Protein AF-A0A954QEA7-F1 (afdb_monomer_lite)

Sequence (139 aa):
MTQIEFDRCFRHHDDDIVVERDGPLYIVSQRDGNACPNWQDGGCKVYDQRPRECALFPHTLYVRLHHNVVSVRVHSDTKCPLKAQLISSQSEAAALANEFAREAFGDQARIRVGSETKWQRLGRVSRTLVSRVLGTLLR

Foldseek 3Di:
DAPVLCVVQPPVPPVQWDWDDDQRDIDIDGPPNDPDPCCPPNDRVCVVVHQLQVVQPLWHWDWDDDPQEIEIEIERPDPDPCRVVSHDDPVVSQVSSVVVCCRRPHPPGHYDYDYDDPVNVVVVVVVVVVVVVVVVVVD

pLDDT: mean 79.56, std 16.88, range [34.88, 95.31]

Radius of gyration: 16.51 Å; chains: 1; bounding box: 37×44×41 Å

Secondary structure (DSSP, 8-state):
--HHHHHHHTTT-TTTEEEEEETTEEEEEESSS---TTEETTEETTGGG--HHHHTTT-EEEEEEETTEEEEEEE-----TTHHHH---HHHHHHHHHHHHHHHH-TTSEEEEEEPPHHHHHHHHHHHHHHHHHHHHT-

Structure (mmCIF, N/CA/C/O backbone):
data_AF-A0A954QEA7-F1
#
_entry.id   AF-A0A954QEA7-F1
#
loop_
_atom_site.group_PDB
_atom_site.id
_atom_site.type_symbol
_atom_site.label_atom_id
_atom_site.label_alt_id
_atom_site.label_comp_id
_atom_site.label_asym_id
_atom_site.label_entity_id
_atom_site.label_seq_id
_atom_site.pdbx_PDB_ins_code
_atom_site.Cartn_x
_atom_site.Cartn_y
_atom_site.Cartn_z
_atom_site.occupancy
_atom_site.B_iso_or_equiv
_atom_site.auth_seq_id
_atom_site.auth_comp_id
_atom_site.auth_asym_id
_atom_site.auth_atom_id
_atom_site.pdbx_PDB_model_num
ATOM 1 N N . MET A 1 1 ? -1.098 -4.620 0.517 1.00 90.06 1 MET A N 1
ATOM 2 C CA . MET A 1 1 ? -2.069 -3.808 -0.262 1.00 90.06 1 MET A CA 1
ATOM 3 C C . MET A 1 1 ? -3.479 -4.401 -0.199 1.00 90.06 1 MET A C 1
ATOM 5 O O . MET A 1 1 ? -3.621 -5.548 0.218 1.00 90.06 1 MET A O 1
ATOM 9 N N . THR A 1 2 ? -4.513 -3.632 -0.548 1.00 93.31 2 THR A N 1
ATOM 10 C CA . THR A 1 2 ? -5.911 -4.114 -0.642 1.00 93.31 2 THR A CA 1
ATOM 11 C C . THR A 1 2 ? -6.163 -4.849 -1.965 1.00 93.31 2 THR A C 1
ATOM 13 O O . THR A 1 2 ? -5.338 -4.784 -2.877 1.00 93.31 2 THR A O 1
ATOM 16 N N . GLN A 1 3 ? -7.310 -5.526 -2.103 1.00 93.81 3 GLN A N 1
ATOM 17 C CA . GLN A 1 3 ? -7.696 -6.140 -3.381 1.00 93.81 3 GLN A CA 1
ATOM 18 C C . GLN A 1 3 ? -7.842 -5.101 -4.501 1.00 93.81 3 GLN A C 1
ATOM 20 O O . GLN A 1 3 ? -7.375 -5.331 -5.608 1.00 93.81 3 GLN A O 1
ATOM 25 N N . ILE A 1 4 ? -8.443 -3.943 -4.211 1.00 94.12 4 ILE A N 1
ATOM 26 C CA . ILE A 1 4 ? -8.642 -2.872 -5.199 1.00 94.12 4 ILE A CA 1
ATOM 27 C C . ILE A 1 4 ? -7.291 -2.348 -5.703 1.00 94.12 4 ILE A C 1
ATOM 29 O O . ILE A 1 4 ? -7.109 -2.130 -6.900 1.00 94.12 4 ILE A O 1
ATOM 33 N N . GLU A 1 5 ? -6.328 -2.160 -4.798 1.00 94.38 5 GLU A N 1
ATOM 34 C CA . GLU A 1 5 ? -4.965 -1.762 -5.161 1.00 94.38 5 GLU A CA 1
ATOM 35 C C . GLU A 1 5 ? -4.256 -2.838 -5.988 1.00 94.38 5 GLU A C 1
ATOM 37 O O . GLU A 1 5 ? -3.594 -2.510 -6.972 1.00 94.38 5 GLU A O 1
ATOM 42 N N . PHE A 1 6 ? -4.412 -4.110 -5.615 1.00 94.69 6 PHE A N 1
ATOM 43 C CA . PHE A 1 6 ? -3.851 -5.231 -6.364 1.00 94.69 6 PHE A CA 1
ATOM 44 C C . PHE A 1 6 ? -4.420 -5.299 -7.786 1.00 94.69 6 PHE A C 1
ATOM 46 O O . PHE A 1 6 ? -3.661 -5.323 -8.755 1.00 94.69 6 PHE A O 1
ATOM 53 N N . ASP A 1 7 ? -5.745 -5.256 -7.916 1.00 95.31 7 ASP A N 1
ATOM 54 C CA . ASP A 1 7 ? -6.432 -5.353 -9.201 1.00 95.31 7 ASP A CA 1
ATOM 55 C C . ASP A 1 7 ? -6.040 -4.209 -10.139 1.00 95.31 7 ASP A C 1
ATOM 57 O O . ASP A 1 7 ? -5.837 -4.426 -11.334 1.00 95.31 7 ASP A O 1
ATOM 61 N N . ARG A 1 8 ? -5.877 -3.000 -9.591 1.00 94.94 8 ARG A N 1
ATOM 62 C CA . ARG A 1 8 ? -5.470 -1.817 -10.353 1.00 94.94 8 ARG A CA 1
ATOM 63 C C . ARG A 1 8 ? -4.002 -1.852 -10.774 1.00 94.94 8 ARG A C 1
ATOM 65 O O . ARG A 1 8 ? -3.691 -1.431 -11.882 1.00 94.94 8 ARG A O 1
ATOM 72 N N . CYS A 1 9 ? -3.100 -2.271 -9.887 1.00 94.56 9 CYS A N 1
ATO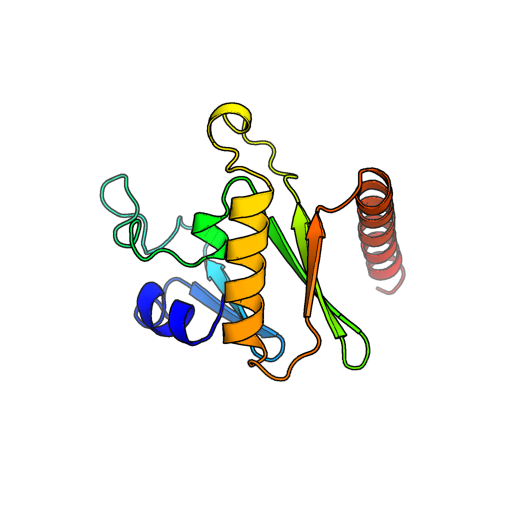M 73 C CA . CYS A 1 9 ? -1.663 -2.065 -10.084 1.00 94.56 9 CYS A CA 1
ATOM 74 C C . CYS A 1 9 ? -0.885 -3.323 -10.485 1.00 94.56 9 CYS A C 1
ATOM 76 O O . CYS A 1 9 ? 0.211 -3.183 -11.017 1.00 94.56 9 CYS A O 1
ATOM 78 N N . PHE A 1 10 ? -1.380 -4.530 -10.199 1.00 94.19 10 PHE A N 1
ATOM 79 C CA . PHE A 1 10 ? -0.569 -5.753 -10.284 1.00 94.19 10 PHE A CA 1
ATOM 80 C C . PHE A 1 10 ? -1.238 -6.955 -10.950 1.00 94.19 10 PHE A C 1
ATOM 82 O O . PHE A 1 10 ? -0.517 -7.850 -11.373 1.00 94.19 10 PHE A O 1
ATOM 89 N N . ARG A 1 11 ? -2.564 -6.975 -11.131 1.00 94.62 11 ARG A N 1
ATOM 90 C CA . ARG A 1 11 ? -3.284 -8.128 -11.717 1.00 94.62 11 ARG A CA 1
ATOM 91 C C . ARG A 1 11 ? -2.820 -8.547 -13.116 1.00 94.62 11 ARG A C 1
ATOM 93 O O . ARG A 1 11 ? -3.074 -9.662 -13.541 1.00 94.62 11 ARG A O 1
ATOM 100 N N . HIS A 1 12 ? -2.179 -7.652 -13.861 1.00 93.88 12 HIS A N 1
ATOM 101 C CA . HIS A 1 12 ? -1.667 -7.945 -15.203 1.00 93.88 12 HIS A CA 1
ATOM 102 C C . HIS A 1 12 ? -0.190 -8.372 -15.214 1.00 93.88 12 HIS A C 1
ATOM 104 O O . HIS A 1 12 ? 0.393 -8.495 -16.286 1.00 93.88 12 HIS A O 1
ATOM 110 N N . HIS A 1 13 ? 0.405 -8.593 -14.039 1.00 92.25 13 HIS A N 1
ATOM 111 C CA . HIS A 1 13 ? 1.821 -8.922 -13.858 1.00 92.25 13 HIS A CA 1
ATOM 112 C C . HIS A 1 13 ? 2.033 -10.294 -13.203 1.00 92.25 13 HIS A C 1
ATOM 114 O O . HIS A 1 13 ? 3.065 -10.508 -12.574 1.00 92.25 13 HIS A O 1
ATOM 120 N N . ASP A 1 14 ? 1.068 -11.211 -13.323 1.00 88.38 14 ASP A N 1
ATOM 121 C CA . ASP A 1 14 ? 1.068 -12.516 -12.638 1.00 88.38 14 ASP A CA 1
ATOM 122 C C . ASP A 1 14 ? 2.342 -13.350 -12.895 1.00 88.38 14 ASP A C 1
ATOM 124 O O . ASP A 1 14 ? 2.802 -14.079 -12.008 1.00 88.38 14 ASP A O 1
ATOM 128 N N . ASP A 1 15 ? 2.954 -13.198 -14.072 1.00 90.75 15 ASP A N 1
ATOM 129 C CA . ASP A 1 15 ? 4.201 -13.882 -14.430 1.00 90.75 15 ASP A CA 1
ATOM 130 C C . ASP A 1 15 ? 5.419 -13.323 -13.663 1.00 90.75 15 ASP A C 1
ATOM 132 O O . ASP A 1 15 ? 6.293 -14.082 -13.236 1.00 90.75 15 ASP A O 1
ATOM 136 N N . ASP A 1 16 ? 5.437 -12.015 -13.387 1.00 90.00 16 ASP A N 1
ATOM 137 C CA . ASP A 1 16 ? 6.568 -11.298 -12.777 1.00 90.00 16 ASP A CA 1
ATOM 138 C C . ASP A 1 16 ? 6.537 -11.297 -11.237 1.00 90.00 16 ASP A C 1
ATOM 140 O O . ASP A 1 16 ? 7.537 -10.999 -10.565 1.00 90.00 16 ASP A O 1
ATOM 144 N N . ILE A 1 17 ? 5.377 -11.603 -10.649 1.00 92.31 17 ILE A N 1
ATOM 145 C CA . ILE A 1 17 ? 5.132 -11.461 -9.212 1.00 92.31 17 ILE A CA 1
ATOM 146 C C . ILE A 1 17 ? 4.727 -12.774 -8.546 1.00 92.31 17 ILE A C 1
ATOM 148 O O . ILE A 1 17 ? 4.213 -13.707 -9.155 1.00 92.31 17 ILE A O 1
ATOM 152 N N . VAL A 1 18 ? 4.935 -12.818 -7.237 1.00 92.69 18 VAL A N 1
ATOM 153 C CA . VAL A 1 18 ? 4.370 -13.799 -6.317 1.00 92.69 18 VAL A CA 1
ATOM 154 C C . VAL A 1 18 ? 3.366 -13.070 -5.438 1.00 92.69 18 VAL A C 1
ATOM 156 O O . VAL A 1 18 ? 3.669 -12.011 -4.880 1.00 92.69 18 VAL A O 1
ATOM 159 N N . VAL A 1 19 ? 2.170 -13.640 -5.319 1.00 92.31 19 VAL A N 1
ATOM 160 C CA . VAL A 1 19 ? 1.069 -13.065 -4.548 1.00 92.31 19 VAL A CA 1
ATOM 161 C C . VAL A 1 19 ? 0.716 -14.001 -3.403 1.00 92.31 19 VAL A C 1
ATOM 163 O O . VAL A 1 19 ? 0.318 -15.143 -3.621 1.00 92.31 19 VAL A O 1
ATOM 166 N N . GLU A 1 20 ? 0.821 -13.496 -2.180 1.00 92.88 20 GLU A N 1
ATOM 167 C CA . GLU A 1 20 ? 0.350 -14.165 -0.972 1.00 92.88 20 GLU A CA 1
ATOM 168 C C . GLU A 1 20 ? -0.862 -13.419 -0.407 1.00 92.88 20 GLU A C 1
ATOM 170 O O . GLU A 1 20 ? -0.964 -12.191 -0.495 1.00 92.88 20 GLU A O 1
ATOM 175 N N . ARG A 1 21 ? -1.798 -14.163 0.189 1.00 89.56 21 ARG A N 1
ATOM 176 C CA . ARG A 1 21 ? -2.949 -13.594 0.896 1.00 89.56 21 ARG A CA 1
ATOM 177 C C . ARG A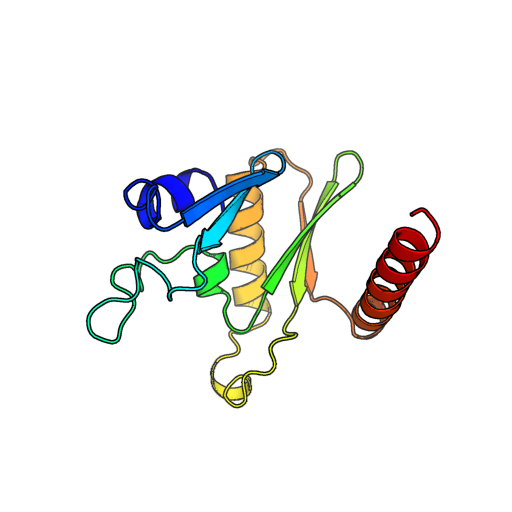 1 21 ? -2.781 -13.767 2.400 1.00 89.56 21 ARG A C 1
ATOM 179 O O . ARG A 1 21 ? -2.593 -14.882 2.875 1.00 89.56 21 ARG A O 1
ATOM 186 N N . ASP A 1 22 ? -2.935 -12.669 3.132 1.00 84.94 22 ASP A N 1
ATOM 187 C CA . ASP A 1 22 ? -3.012 -12.641 4.595 1.00 84.94 22 ASP A CA 1
ATOM 188 C C . ASP A 1 22 ? -4.328 -11.969 5.009 1.00 84.94 22 ASP A C 1
ATOM 190 O O . ASP A 1 22 ? -4.459 -10.741 5.058 1.00 84.94 22 ASP A O 1
ATOM 194 N N . GLY A 1 23 ? -5.363 -12.789 5.205 1.00 86.81 23 GLY A N 1
ATOM 195 C CA . GLY A 1 23 ? -6.728 -12.311 5.418 1.00 86.81 23 GLY A CA 1
ATOM 196 C C . GLY A 1 23 ? -7.231 -11.470 4.229 1.00 86.81 23 GLY A C 1
ATOM 197 O O . GLY A 1 23 ? -7.256 -11.976 3.104 1.00 86.81 23 GLY A O 1
ATOM 198 N N . PRO A 1 24 ? -7.658 -10.208 4.442 1.00 88.81 24 PRO A N 1
ATOM 199 C CA . PRO A 1 24 ? -8.093 -9.323 3.360 1.00 88.81 24 PRO A CA 1
ATOM 200 C C . PRO A 1 24 ? -6.931 -8.632 2.629 1.00 88.81 24 PRO A C 1
ATOM 202 O O . PRO A 1 24 ? -7.161 -7.837 1.716 1.00 88.81 24 PRO A O 1
ATOM 205 N N . LEU A 1 25 ? -5.687 -8.879 3.048 1.00 90.44 25 LEU A N 1
ATOM 206 C CA . LEU A 1 25 ? -4.511 -8.225 2.496 1.00 90.44 25 LEU A CA 1
ATOM 207 C C . LEU A 1 25 ? -3.849 -9.086 1.428 1.00 90.44 25 LEU A C 1
ATOM 209 O O . LEU A 1 25 ? -3.746 -10.306 1.548 1.00 90.44 25 LEU A O 1
ATOM 213 N N . TYR A 1 26 ? -3.342 -8.399 0.414 1.00 90.94 26 TYR A N 1
ATOM 214 C CA . TYR A 1 26 ? -2.470 -8.944 -0.610 1.00 90.94 26 TYR A CA 1
ATOM 215 C C . TYR A 1 26 ? -1.032 -8.522 -0.321 1.00 90.94 26 TYR A C 1
ATOM 217 O O . TYR A 1 26 ? -0.747 -7.330 -0.141 1.00 90.94 26 TYR A O 1
ATOM 225 N N . ILE A 1 27 ? -0.132 -9.497 -0.291 1.00 89.81 27 ILE A N 1
ATOM 226 C CA . ILE A 1 27 ? 1.311 -9.313 -0.180 1.00 89.81 27 ILE A CA 1
ATOM 227 C C . ILE A 1 27 ? 1.892 -9.665 -1.546 1.00 89.81 27 ILE A C 1
ATOM 229 O O . ILE A 1 27 ? 1.794 -10.804 -1.994 1.00 89.81 27 ILE A O 1
ATOM 233 N N . VAL A 1 28 ? 2.461 -8.669 -2.222 1.00 88.88 28 VAL A N 1
ATOM 234 C CA . VAL A 1 28 ? 3.057 -8.833 -3.551 1.00 88.88 28 VAL A CA 1
ATOM 235 C C . VAL A 1 28 ? 4.567 -8.760 -3.416 1.00 88.88 28 VAL A C 1
ATOM 237 O O . VAL A 1 28 ? 5.104 -7.781 -2.899 1.00 88.88 28 VAL A O 1
ATOM 240 N N . SER A 1 29 ? 5.242 -9.793 -3.902 1.00 87.56 29 SER A N 1
ATOM 241 C CA . SER A 1 29 ? 6.698 -9.866 -3.992 1.00 87.56 29 SER A CA 1
ATOM 242 C C . SER A 1 29 ? 7.112 -10.109 -5.439 1.00 87.56 29 SER A C 1
ATOM 244 O O . SER A 1 29 ? 6.347 -10.662 -6.219 1.00 87.56 29 SER A O 1
ATOM 246 N N . GLN A 1 30 ? 8.320 -9.704 -5.823 1.00 86.75 30 GLN A N 1
ATOM 247 C CA . GLN A 1 30 ? 8.867 -10.071 -7.134 1.00 86.75 30 GLN A CA 1
ATOM 248 C C . GLN A 1 30 ? 9.301 -11.531 -7.120 1.00 86.75 30 GLN A C 1
ATOM 250 O O . GLN A 1 30 ? 9.874 -11.982 -6.127 1.00 86.75 30 GLN A O 1
ATOM 255 N N . ARG A 1 31 ? 9.070 -12.242 -8.226 1.00 84.88 31 ARG A N 1
ATOM 256 C CA . ARG A 1 31 ? 9.445 -13.656 -8.349 1.00 84.88 31 ARG A CA 1
ATOM 257 C C . ARG A 1 31 ? 10.962 -13.855 -8.360 1.00 84.88 31 ARG A C 1
ATOM 259 O O . ARG A 1 31 ? 11.475 -14.641 -7.572 1.00 84.88 31 ARG A O 1
ATOM 266 N N . ASP A 1 32 ? 11.665 -13.062 -9.165 1.00 86.69 32 ASP A N 1
ATOM 267 C CA . ASP A 1 32 ? 13.102 -13.242 -9.425 1.00 86.69 32 ASP A CA 1
ATOM 268 C C . ASP A 1 32 ? 13.978 -12.111 -8.852 1.00 86.69 32 ASP A C 1
ATOM 270 O O . ASP A 1 32 ? 15.134 -11.944 -9.229 1.00 86.69 32 ASP A O 1
ATOM 274 N N . GLY A 1 33 ? 13.431 -11.287 -7.947 1.00 77.25 33 GLY A N 1
ATOM 275 C CA . GLY A 1 33 ? 14.135 -10.112 -7.396 1.00 77.25 33 GLY A CA 1
ATOM 276 C C . GLY A 1 33 ? 14.361 -8.971 -8.407 1.00 77.25 33 GLY A C 1
ATOM 277 O O . GLY A 1 33 ? 15.218 -8.111 -8.201 1.00 77.25 33 GLY A O 1
ATOM 278 N N . ASN A 1 34 ? 13.591 -8.980 -9.494 1.00 83.25 34 ASN A N 1
ATOM 279 C CA . ASN A 1 34 ? 13.801 -8.256 -10.748 1.00 83.25 34 ASN A CA 1
ATOM 280 C C . ASN A 1 34 ? 13.223 -6.829 -10.841 1.00 83.25 34 ASN A C 1
ATOM 282 O O . ASN A 1 34 ? 12.602 -6.526 -11.831 1.00 83.25 34 ASN A O 1
ATOM 286 N N . ALA A 1 35 ? 13.397 -5.886 -9.924 1.00 86.81 35 ALA A N 1
ATOM 287 C CA . ALA A 1 35 ? 12.688 -4.588 -10.016 1.00 86.81 35 ALA A CA 1
ATOM 288 C C . ALA A 1 35 ? 11.142 -4.701 -10.166 1.00 86.81 35 ALA A C 1
ATOM 290 O O . ALA A 1 35 ? 10.535 -5.738 -10.427 1.00 86.81 35 ALA A O 1
ATOM 291 N N . CYS A 1 36 ? 10.437 -3.619 -9.840 1.00 89.56 36 CYS A N 1
ATOM 292 C CA . CYS A 1 36 ? 8.974 -3.662 -9.860 1.00 89.56 36 CYS A CA 1
ATOM 293 C C . CYS A 1 36 ? 8.495 -3.735 -11.319 1.00 89.56 36 CYS A C 1
ATOM 295 O O . CYS A 1 36 ? 8.997 -2.948 -12.113 1.00 89.56 36 CYS A O 1
ATOM 297 N N . PRO A 1 37 ? 7.501 -4.563 -11.686 1.00 91.69 37 PRO A N 1
ATOM 298 C CA . PRO A 1 37 ? 7.006 -4.611 -13.069 1.00 91.69 37 PRO A CA 1
ATOM 299 C C . PRO A 1 37 ? 6.350 -3.291 -13.525 1.00 91.69 37 PRO A C 1
ATOM 301 O O . PRO A 1 37 ? 6.287 -2.977 -14.714 1.00 91.69 37 PRO A O 1
ATOM 304 N N . ASN A 1 38 ? 5.929 -2.460 -12.566 1.00 93.12 38 ASN A N 1
ATOM 305 C CA . ASN A 1 38 ? 5.477 -1.091 -12.817 1.00 93.12 38 ASN A CA 1
ATOM 306 C C . ASN A 1 38 ? 6.626 -0.084 -13.013 1.00 93.12 38 ASN A C 1
ATOM 308 O O . ASN A 1 38 ? 6.367 1.076 -13.339 1.00 93.12 38 ASN A O 1
ATOM 312 N N . TRP A 1 39 ? 7.876 -0.483 -12.768 1.00 91.69 39 TRP A N 1
ATOM 313 C CA . TRP A 1 39 ? 9.063 0.336 -12.982 1.00 91.69 39 TRP A CA 1
ATOM 314 C C . TRP A 1 39 ? 9.565 0.153 -14.415 1.00 91.69 39 TRP A C 1
ATOM 316 O O . TRP A 1 39 ? 10.244 -0.818 -14.733 1.00 91.69 39 TRP A O 1
ATOM 326 N N . GLN A 1 40 ? 9.222 1.099 -15.282 1.00 88.31 40 GLN A N 1
ATOM 327 C CA . GLN A 1 40 ? 9.520 1.055 -16.712 1.00 88.31 40 GLN A CA 1
ATOM 328 C C . GLN A 1 40 ? 10.098 2.402 -17.148 1.00 88.31 40 GLN A C 1
ATOM 330 O O . GLN A 1 40 ? 9.663 3.451 -16.673 1.00 88.31 40 GLN A O 1
ATOM 335 N N . ASP A 1 41 ? 11.084 2.381 -18.044 1.00 90.31 41 ASP A N 1
ATOM 336 C CA . ASP A 1 41 ? 11.725 3.584 -18.600 1.00 90.31 41 ASP A CA 1
ATOM 337 C C . ASP A 1 41 ? 12.274 4.560 -17.538 1.00 90.31 41 ASP A C 1
ATOM 339 O O . ASP A 1 41 ? 12.252 5.777 -17.710 1.00 90.31 41 ASP A O 1
ATOM 343 N N . GLY A 1 42 ? 12.748 4.034 -16.404 1.00 89.00 42 GLY A N 1
ATOM 344 C CA . GLY A 1 42 ? 13.319 4.841 -15.319 1.00 89.00 42 GLY A CA 1
ATOM 345 C C . GLY A 1 42 ? 12.300 5.467 -14.361 1.00 89.00 42 GLY A C 1
ATOM 346 O O . GLY A 1 42 ? 12.687 6.304 -13.546 1.00 89.00 42 GLY A O 1
ATOM 347 N N . GLY A 1 43 ? 11.025 5.063 -14.409 1.00 89.69 43 GLY A N 1
ATOM 348 C CA . GLY A 1 43 ? 10.002 5.560 -13.489 1.00 89.69 43 GLY A CA 1
ATOM 349 C C . GLY A 1 43 ? 8.869 4.573 -13.214 1.00 89.69 43 GLY A C 1
ATOM 350 O O . GLY A 1 43 ? 8.728 3.544 -13.866 1.00 89.69 43 GLY A O 1
ATOM 351 N N . CYS A 1 44 ? 8.036 4.892 -12.223 1.00 91.75 44 CYS A N 1
ATOM 352 C CA . CYS A 1 44 ? 6.846 4.104 -11.906 1.00 91.75 44 CYS A CA 1
ATOM 353 C C . CYS A 1 44 ? 5.671 4.540 -12.798 1.00 91.75 44 CYS A C 1
ATOM 355 O O . CYS A 1 44 ? 5.180 5.659 -12.657 1.00 91.75 44 CYS A O 1
ATOM 357 N N . LYS A 1 45 ? 5.183 3.667 -13.686 1.00 93.31 45 LYS A N 1
ATOM 358 C CA . LYS A 1 45 ? 4.067 3.980 -14.606 1.00 93.31 45 LYS A CA 1
ATOM 359 C C . LYS A 1 45 ? 2.746 4.238 -13.886 1.00 93.31 45 LYS A C 1
ATOM 361 O O . LYS A 1 45 ? 1.915 4.990 -14.377 1.00 93.31 45 LYS A O 1
ATOM 366 N N . VAL A 1 46 ? 2.576 3.655 -12.703 1.00 92.19 46 VAL A N 1
ATOM 367 C CA . VAL A 1 46 ? 1.397 3.856 -11.853 1.00 92.19 46 VAL A CA 1
ATOM 368 C C . VAL A 1 46 ? 1.671 4.843 -10.722 1.00 92.19 46 VAL A C 1
ATOM 370 O O . VAL A 1 46 ? 0.988 4.777 -9.711 1.00 92.19 46 VAL A O 1
ATOM 373 N N . TYR A 1 47 ? 2.667 5.736 -10.829 1.00 90.31 47 TYR A N 1
ATOM 374 C CA . TYR A 1 47 ? 3.093 6.571 -9.697 1.00 90.31 47 TYR A CA 1
ATOM 375 C C . TYR A 1 47 ? 1.933 7.328 -9.040 1.00 90.31 47 TYR A C 1
ATOM 377 O O . TYR A 1 47 ? 1.776 7.242 -7.825 1.00 90.31 47 TYR A O 1
ATOM 385 N N . ASP A 1 48 ? 1.075 7.991 -9.812 1.00 90.00 48 ASP A N 1
ATOM 386 C CA . ASP A 1 48 ? -0.051 8.766 -9.267 1.00 90.00 48 ASP A CA 1
ATOM 387 C C . ASP A 1 48 ? -1.166 7.893 -8.676 1.00 90.00 48 ASP A C 1
ATOM 389 O O . ASP A 1 48 ? -1.944 8.346 -7.842 1.00 90.00 48 ASP A O 1
ATOM 393 N N . GLN A 1 49 ? -1.221 6.619 -9.067 1.00 90.81 49 GLN A N 1
ATOM 394 C CA . GLN A 1 49 ? -2.213 5.640 -8.610 1.00 90.81 49 GLN A CA 1
ATOM 395 C C . GLN A 1 49 ? -1.596 4.523 -7.763 1.00 90.81 49 GLN A C 1
ATOM 397 O O . GLN A 1 49 ? -2.233 3.483 -7.533 1.00 90.81 49 GLN A O 1
ATOM 402 N N . ARG A 1 50 ? -0.348 4.726 -7.323 1.00 91.56 50 ARG A N 1
ATOM 403 C CA . ARG A 1 50 ? 0.462 3.708 -6.660 1.00 91.56 50 ARG A CA 1
ATOM 404 C C . ARG A 1 50 ? -0.258 3.215 -5.405 1.00 91.56 50 ARG A C 1
ATOM 406 O O . ARG A 1 50 ? -0.989 3.991 -4.784 1.00 91.56 50 ARG A O 1
ATOM 413 N N . PRO A 1 51 ? -0.061 1.949 -5.003 1.00 91.56 51 PRO A N 1
ATOM 414 C CA . PRO A 1 51 ? -0.649 1.443 -3.768 1.00 91.56 51 PRO A CA 1
ATOM 415 C C . PRO A 1 51 ? -0.298 2.348 -2.586 1.00 91.56 51 PRO A C 1
ATOM 417 O O . PRO A 1 51 ? 0.805 2.904 -2.543 1.00 91.56 51 PRO A O 1
ATOM 420 N N . ARG A 1 52 ? -1.189 2.459 -1.594 1.00 89.75 52 ARG A N 1
ATOM 421 C CA . ARG A 1 52 ? -0.965 3.318 -0.418 1.00 89.75 52 ARG A CA 1
ATOM 422 C C . ARG A 1 52 ? 0.322 2.968 0.317 1.00 89.75 52 ARG A C 1
ATOM 424 O O . ARG A 1 52 ? 1.002 3.856 0.809 1.00 89.75 52 ARG A O 1
ATOM 431 N N . GLU A 1 53 ? 0.705 1.697 0.333 1.00 84.44 53 GLU A N 1
ATOM 432 C CA . GLU A 1 53 ? 1.990 1.260 0.882 1.00 84.44 53 GLU A CA 1
ATOM 433 C C . GLU A 1 53 ? 3.191 1.907 0.167 1.00 84.44 53 GLU A C 1
ATOM 435 O O . GLU A 1 53 ? 4.118 2.375 0.822 1.00 84.44 53 GLU A O 1
ATOM 440 N N . CYS A 1 54 ? 3.151 2.018 -1.165 1.00 85.62 54 CYS A N 1
ATOM 441 C CA . CYS A 1 54 ? 4.165 2.731 -1.943 1.00 85.62 54 CYS A CA 1
ATOM 442 C C . CYS A 1 54 ? 4.065 4.253 -1.758 1.00 85.62 54 CYS A C 1
ATOM 444 O O . CYS A 1 54 ? 5.082 4.942 -1.754 1.00 85.62 54 CYS A O 1
ATOM 446 N N . ALA A 1 55 ? 2.850 4.791 -1.608 1.00 87.69 55 ALA A N 1
ATOM 447 C CA . ALA A 1 55 ? 2.622 6.210 -1.330 1.00 87.69 55 ALA A CA 1
ATOM 448 C C . ALA A 1 55 ? 3.117 6.637 0.053 1.00 87.69 55 ALA A C 1
ATOM 450 O O . ALA A 1 55 ? 3.501 7.788 0.231 1.00 87.69 55 ALA A O 1
ATOM 451 N N . LEU A 1 56 ? 3.156 5.699 0.997 1.00 85.69 56 LEU A N 1
ATOM 452 C CA . LEU A 1 56 ? 3.641 5.915 2.349 1.00 85.69 56 LEU A CA 1
ATOM 453 C C . LEU A 1 56 ? 5.159 5.974 2.452 1.00 85.69 56 LEU A C 1
ATOM 455 O O . LEU A 1 56 ? 5.648 6.350 3.514 1.00 85.69 56 LEU A O 1
ATOM 459 N N . PHE A 1 57 ? 5.916 5.641 1.403 1.00 80.12 57 PHE A N 1
ATOM 460 C CA . PHE A 1 57 ? 7.373 5.748 1.433 1.00 80.12 57 PHE A CA 1
ATOM 461 C C . PHE A 1 57 ? 7.807 7.150 1.902 1.00 80.12 57 PHE A C 1
ATOM 463 O O . PHE A 1 57 ? 7.288 8.137 1.386 1.00 80.12 57 PHE A O 1
ATOM 470 N N . PRO A 1 58 ? 8.762 7.281 2.847 1.00 74.31 58 PRO A N 1
ATOM 471 C CA . PRO A 1 58 ? 9.657 6.266 3.419 1.00 74.31 58 PRO A CA 1
ATOM 472 C C . PRO A 1 58 ? 9.100 5.490 4.625 1.00 74.31 58 PRO A C 1
ATOM 474 O O . PRO A 1 58 ? 9.846 4.771 5.301 1.00 74.31 58 PRO A O 1
ATOM 477 N N . HIS A 1 59 ? 7.831 5.676 4.966 1.00 80.75 59 HIS A N 1
ATOM 478 C CA . HIS A 1 59 ? 7.155 4.875 5.970 1.00 80.75 59 HIS A CA 1
ATOM 479 C C . HIS A 1 59 ? 6.795 3.482 5.449 1.00 80.75 59 HIS A C 1
ATOM 481 O O . HIS A 1 59 ? 6.685 3.230 4.253 1.00 80.75 59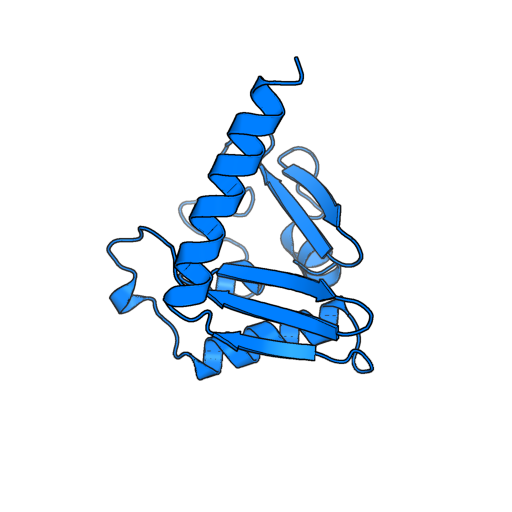 HIS A O 1
ATOM 487 N N . THR A 1 60 ? 6.602 2.571 6.392 1.00 80.38 60 THR A N 1
ATOM 488 C CA . THR A 1 60 ? 6.127 1.213 6.172 1.00 80.38 60 THR A CA 1
ATOM 489 C C . THR A 1 60 ? 4.907 0.988 7.051 1.00 80.38 60 THR A C 1
ATOM 491 O O . THR A 1 60 ? 4.859 1.450 8.200 1.00 80.38 60 THR A O 1
ATOM 494 N N . LEU A 1 61 ? 3.923 0.282 6.499 1.00 85.62 61 LEU A N 1
ATOM 495 C CA . LEU A 1 61 ? 2.743 -0.159 7.223 1.00 85.62 61 LEU A CA 1
ATOM 496 C C . LEU A 1 61 ? 3.015 -1.471 7.935 1.00 85.62 61 LEU A C 1
ATOM 498 O O . LEU A 1 61 ? 3.641 -2.386 7.409 1.00 85.62 61 LEU A O 1
ATOM 502 N N . TYR A 1 62 ? 2.473 -1.581 9.135 1.00 84.06 62 TYR A N 1
ATOM 503 C CA . TYR A 1 62 ? 2.443 -2.828 9.860 1.00 84.06 62 TYR A CA 1
ATOM 504 C C . TYR A 1 62 ? 1.064 -3.061 10.443 1.00 84.06 62 TYR A C 1
ATOM 506 O O . TYR A 1 62 ? 0.601 -2.308 11.300 1.00 84.06 62 TYR A O 1
ATOM 514 N N . VAL A 1 63 ? 0.417 -4.121 9.978 1.00 86.50 63 VAL A N 1
ATOM 515 C CA . VAL A 1 63 ? -0.932 -4.484 10.393 1.00 86.50 63 VAL A CA 1
ATOM 516 C C . VAL A 1 63 ? -0.855 -5.634 11.387 1.00 86.50 63 VAL A C 1
ATOM 518 O O . VAL A 1 63 ? -0.108 -6.592 11.199 1.00 86.50 63 VAL A O 1
ATOM 521 N N . ARG A 1 64 ? -1.625 -5.538 12.469 1.00 85.44 64 ARG A N 1
ATOM 522 C CA . ARG A 1 64 ? -1.885 -6.645 13.387 1.00 85.44 64 ARG A CA 1
ATOM 523 C C . ARG A 1 64 ? -3.367 -6.757 13.662 1.00 85.44 64 ARG A C 1
ATOM 525 O O . ARG A 1 64 ? -3.993 -5.783 14.078 1.00 85.44 64 ARG A O 1
ATOM 532 N N . LEU A 1 65 ? -3.881 -7.969 13.533 1.00 82.62 65 LEU A N 1
ATOM 533 C CA . LEU A 1 65 ? -5.200 -8.323 14.021 1.00 82.62 65 LEU A CA 1
ATOM 534 C C . LEU A 1 65 ? -5.065 -8.920 15.426 1.00 82.62 65 LEU A C 1
ATOM 536 O O . LEU A 1 65 ? -4.389 -9.928 15.617 1.00 82.62 65 LEU A O 1
ATOM 540 N N . HIS A 1 66 ? -5.683 -8.285 16.420 1.00 81.75 66 HIS A N 1
ATOM 541 C CA . HIS A 1 66 ? -5.796 -8.833 17.772 1.00 81.75 66 HIS A CA 1
ATOM 542 C C . HIS A 1 66 ? -7.265 -8.849 18.187 1.00 81.75 66 HIS A C 1
ATOM 544 O O . HIS A 1 66 ? -7.876 -7.794 18.366 1.00 81.75 66 HIS A O 1
ATOM 550 N N . HIS A 1 67 ? -7.816 -10.055 18.349 1.00 83.19 67 HIS A N 1
ATOM 551 C CA . HIS A 1 67 ? -9.245 -10.295 18.560 1.00 83.19 67 HIS A CA 1
ATOM 552 C C . HIS A 1 67 ? -10.086 -9.603 17.474 1.00 83.19 67 HIS A C 1
ATOM 554 O O . HIS A 1 67 ? -10.093 -10.035 16.328 1.00 83.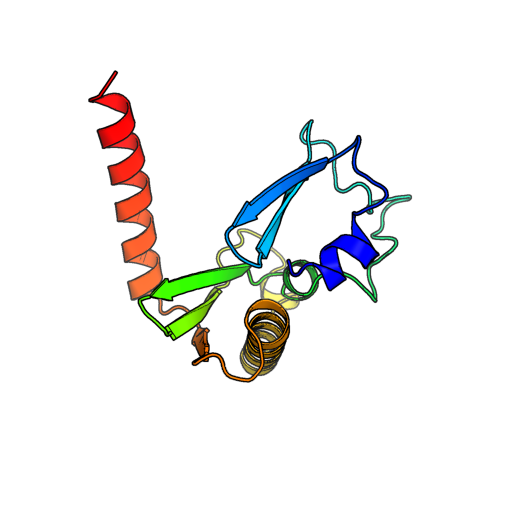19 67 HIS A O 1
ATOM 560 N N . ASN A 1 68 ? -10.754 -8.505 17.825 1.00 83.56 68 ASN A N 1
ATOM 561 C CA . ASN A 1 68 ? -11.628 -7.710 16.968 1.00 83.56 68 ASN A CA 1
ATOM 562 C C . ASN A 1 68 ? -11.084 -6.296 16.701 1.00 83.56 68 ASN A C 1
ATOM 564 O O . ASN A 1 68 ? -11.841 -5.419 16.285 1.00 83.56 68 ASN A O 1
ATOM 568 N N . VAL A 1 69 ? -9.803 -6.050 16.992 1.00 88.38 69 VAL A N 1
ATOM 569 C CA . VAL A 1 69 ? -9.150 -4.757 16.777 1.00 88.38 69 VAL A CA 1
ATOM 570 C C . VAL A 1 69 ? -8.069 -4.900 15.716 1.00 88.38 69 VAL A C 1
ATOM 572 O O . VAL A 1 69 ? -7.124 -5.678 15.866 1.00 88.38 69 VAL A O 1
ATOM 575 N N . VAL A 1 70 ? -8.192 -4.093 14.665 1.00 90.12 70 VAL A N 1
ATOM 576 C CA . VAL A 1 70 ? -7.172 -3.935 13.629 1.00 90.12 70 VAL A CA 1
ATOM 577 C C . VAL A 1 70 ? -6.236 -2.821 14.081 1.00 90.12 70 VAL A C 1
ATOM 579 O O . VAL A 1 70 ? -6.611 -1.649 14.119 1.00 90.12 70 VAL A O 1
ATOM 582 N N . SER A 1 71 ? -5.013 -3.173 14.462 1.00 89.06 71 SER A N 1
ATOM 583 C CA . SER A 1 71 ? -3.972 -2.192 14.750 1.00 89.06 71 SER A CA 1
ATOM 584 C C . SER A 1 71 ? -3.132 -1.986 13.501 1.00 89.06 71 SER A C 1
ATOM 586 O O . SER A 1 71 ? -2.450 -2.907 13.059 1.00 89.06 71 SER A O 1
ATOM 588 N N . VAL A 1 72 ? -3.152 -0.770 12.963 1.00 88.44 72 VAL A N 1
ATOM 589 C CA . VAL A 1 72 ? -2.273 -0.368 11.864 1.00 88.44 72 VAL A CA 1
ATOM 590 C C . VAL A 1 72 ? -1.241 0.594 12.413 1.00 88.44 72 VAL A C 1
ATOM 592 O O . VAL A 1 72 ? -1.569 1.611 13.024 1.00 88.44 72 VAL A O 1
ATOM 595 N N . ARG A 1 73 ? 0.029 0.253 12.244 1.00 85.94 73 ARG A N 1
ATOM 596 C CA . ARG A 1 73 ? 1.138 1.091 12.672 1.00 85.94 73 ARG A CA 1
ATOM 597 C C . ARG A 1 73 ? 1.928 1.574 11.488 1.00 85.94 73 ARG A C 1
ATOM 599 O O . ARG A 1 73 ? 2.217 0.810 10.574 1.00 85.94 73 ARG A O 1
ATOM 606 N N . VAL A 1 74 ? 2.322 2.833 11.571 1.00 84.25 74 VAL A N 1
ATOM 607 C CA . VAL A 1 74 ? 3.233 3.447 10.621 1.00 84.25 74 VAL A CA 1
ATOM 608 C C . VAL A 1 74 ? 4.581 3.599 11.307 1.00 84.25 74 VAL A C 1
ATOM 610 O O . VAL A 1 74 ? 4.685 4.188 12.388 1.00 84.25 74 VAL A O 1
ATOM 613 N N . HIS A 1 75 ? 5.629 3.060 10.697 1.00 77.69 75 HIS A N 1
ATOM 614 C CA . HIS A 1 75 ? 6.995 3.262 11.163 1.00 77.69 75 HIS A CA 1
ATOM 615 C C . HIS A 1 75 ? 7.891 3.661 10.001 1.00 77.69 75 HIS A C 1
ATOM 617 O O . HIS A 1 75 ? 7.586 3.419 8.844 1.00 77.69 75 HIS A O 1
ATOM 623 N N . SER A 1 76 ? 9.001 4.319 10.308 1.00 71.69 76 SER A N 1
ATOM 624 C CA . SER A 1 76 ? 9.949 4.794 9.307 1.00 71.69 76 SER A CA 1
ATOM 625 C C . SER A 1 76 ? 11.296 4.149 9.598 1.00 71.69 76 SER A C 1
ATOM 627 O O . SER A 1 76 ? 12.194 4.798 10.124 1.00 71.69 76 SER A O 1
ATOM 629 N N . ASP A 1 77 ? 11.418 2.848 9.339 1.00 66.44 77 ASP A N 1
ATOM 630 C CA . ASP A 1 77 ? 12.666 2.089 9.553 1.00 66.44 77 ASP A CA 1
ATOM 631 C C . ASP A 1 77 ? 13.390 1.784 8.243 1.00 66.44 77 ASP A C 1
ATOM 633 O O . ASP A 1 77 ? 14.138 0.818 8.124 1.00 66.44 77 ASP A O 1
ATOM 637 N N . THR A 1 78 ? 13.203 2.647 7.247 1.00 64.88 78 THR A N 1
ATOM 638 C CA . THR A 1 78 ? 14.034 2.609 6.052 1.00 64.88 78 THR A CA 1
ATOM 639 C C . THR A 1 78 ? 15.438 3.144 6.340 1.00 64.88 78 THR A C 1
ATOM 641 O O . THR A 1 78 ? 15.616 4.101 7.106 1.00 64.88 78 THR A O 1
ATOM 644 N N . LYS A 1 79 ? 16.430 2.543 5.675 1.00 62.41 79 LYS A N 1
ATOM 645 C CA . LYS A 1 79 ? 17.821 3.016 5.605 1.00 62.41 79 LYS A CA 1
ATOM 646 C C . LYS A 1 79 ? 18.031 4.069 4.507 1.00 62.41 79 LYS A C 1
ATOM 648 O O . LYS A 1 79 ? 19.170 4.380 4.180 1.00 62.41 79 LYS A O 1
ATOM 653 N N . CYS A 1 80 ? 16.956 4.590 3.911 1.00 62.94 80 CYS A N 1
ATOM 654 C CA . CYS A 1 80 ? 17.048 5.584 2.848 1.00 62.94 80 CYS A CA 1
ATOM 655 C C . CYS A 1 80 ? 17.813 6.838 3.333 1.00 62.94 80 CYS A C 1
ATOM 657 O O . CYS A 1 80 ? 17.385 7.463 4.307 1.00 62.94 80 CYS A O 1
ATOM 659 N N . PRO A 1 81 ? 18.914 7.240 2.669 1.00 66.62 81 PRO A N 1
ATOM 660 C CA . PRO A 1 81 ? 19.684 8.425 3.056 1.00 66.62 81 PRO A CA 1
ATOM 661 C C . PRO A 1 81 ? 18.917 9.734 2.809 1.00 66.62 81 PRO A C 1
ATOM 663 O O . PRO A 1 81 ? 19.120 10.709 3.524 1.00 66.62 81 PRO A O 1
ATOM 666 N N . LEU A 1 82 ? 17.977 9.744 1.855 1.00 71.62 82 LEU A N 1
ATOM 667 C CA . LEU A 1 82 ? 17.126 10.898 1.526 1.00 71.62 82 LEU A CA 1
ATOM 668 C C . LEU A 1 82 ? 15.840 10.969 2.357 1.00 71.62 82 LEU A C 1
ATOM 670 O O . LEU A 1 82 ? 14.995 11.832 2.146 1.00 71.62 82 LEU A O 1
ATOM 674 N N . LYS A 1 83 ? 15.680 10.073 3.329 1.00 71.00 83 LYS A N 1
ATOM 675 C CA . LYS A 1 83 ? 14.464 9.929 4.129 1.00 71.00 83 LYS A CA 1
ATOM 676 C C . LYS A 1 83 ? 13.971 11.244 4.732 1.00 71.00 83 LYS A C 1
ATOM 678 O O . LYS A 1 83 ? 12.781 11.502 4.679 1.00 71.00 83 LYS A O 1
ATOM 683 N N . ALA A 1 84 ? 14.858 12.083 5.269 1.00 69.75 84 ALA A N 1
ATOM 684 C CA . ALA A 1 84 ? 14.468 13.365 5.868 1.00 69.75 84 ALA A CA 1
ATOM 685 C C . ALA A 1 84 ? 13.750 14.306 4.882 1.00 69.75 84 ALA A C 1
ATOM 687 O O . ALA A 1 84 ? 12.913 15.092 5.305 1.00 69.75 84 ALA A O 1
ATOM 688 N N . GLN A 1 85 ? 14.057 14.198 3.587 1.00 74.12 85 GLN A N 1
ATOM 689 C CA . GLN A 1 85 ? 13.466 15.010 2.519 1.00 74.12 85 GLN A CA 1
ATOM 690 C C . GLN A 1 85 ? 12.168 14.401 1.968 1.00 74.12 85 GLN A C 1
ATOM 692 O O . GLN A 1 85 ? 11.396 15.090 1.315 1.00 74.12 85 GLN A O 1
ATOM 697 N N . LEU A 1 86 ? 11.942 13.107 2.218 1.00 69.19 86 LEU A N 1
ATOM 698 C CA . LEU A 1 86 ? 10.819 12.337 1.679 1.00 69.19 86 LEU A CA 1
ATOM 699 C C . LEU A 1 86 ? 9.760 12.003 2.741 1.00 69.19 86 LEU A C 1
ATOM 701 O O . LEU A 1 86 ? 8.706 11.481 2.398 1.00 69.19 86 LEU A O 1
ATOM 705 N N . ILE A 1 87 ? 10.030 12.261 4.028 1.00 70.00 87 ILE A N 1
ATOM 706 C CA . ILE A 1 87 ? 9.072 12.038 5.119 1.00 70.00 87 ILE A CA 1
ATOM 707 C C . ILE A 1 87 ? 7.868 12.968 4.923 1.00 70.00 87 ILE A C 1
ATOM 709 O O . ILE A 1 87 ? 7.968 14.179 5.109 1.00 70.00 87 ILE A O 1
ATOM 713 N N . SER A 1 88 ? 6.720 12.372 4.606 1.00 74.31 88 SER A N 1
ATOM 714 C CA . SER A 1 88 ? 5.410 12.999 4.784 1.00 74.31 88 SER A CA 1
ATOM 715 C C . SER A 1 88 ? 5.162 13.306 6.262 1.00 74.31 88 SER A C 1
ATOM 717 O O . SER A 1 88 ? 5.722 12.656 7.152 1.00 74.31 88 SER A O 1
ATOM 719 N N . SER A 1 89 ? 4.272 14.248 6.562 1.00 81.75 89 SER A N 1
ATOM 720 C CA . SER A 1 89 ? 3.882 14.509 7.949 1.00 81.75 89 SER A CA 1
ATOM 721 C C . SER A 1 89 ? 3.306 13.247 8.613 1.00 81.75 89 SER A C 1
ATOM 723 O O . SER A 1 89 ? 2.700 12.390 7.965 1.00 81.75 89 SER A O 1
ATOM 725 N N . GLN A 1 90 ? 3.459 13.118 9.938 1.00 78.62 90 GLN A N 1
ATOM 726 C CA . GLN A 1 90 ? 2.858 11.986 10.660 1.00 78.62 90 GLN A CA 1
ATOM 727 C C . GLN A 1 90 ? 1.333 11.940 10.496 1.00 78.62 90 GLN A C 1
ATOM 729 O O . GLN A 1 90 ? 0.762 10.852 10.478 1.00 78.62 90 GLN A O 1
ATOM 734 N N . SER A 1 91 ? 0.682 13.099 10.363 1.00 83.00 91 SER A N 1
ATOM 735 C CA . SER A 1 91 ? -0.754 13.207 10.103 1.00 83.00 91 SER A CA 1
ATOM 736 C C . SER A 1 91 ? -1.143 12.637 8.744 1.00 83.00 91 SER A C 1
ATOM 738 O O . SER A 1 91 ? -2.090 11.860 8.679 1.00 83.00 91 SER A O 1
ATOM 740 N N . GLU A 1 92 ? -0.402 12.955 7.679 1.00 86.19 92 GLU A N 1
ATOM 741 C CA . GLU A 1 92 ? -0.655 12.396 6.342 1.00 86.19 92 GLU A CA 1
ATOM 742 C C . GLU A 1 92 ? -0.451 10.884 6.337 1.00 86.19 92 GLU A C 1
ATOM 744 O O . GLU A 1 92 ? -1.294 10.136 5.845 1.00 86.19 92 GLU A O 1
ATOM 749 N N . ALA A 1 93 ? 0.631 10.415 6.961 1.00 86.31 93 ALA A N 1
ATOM 750 C CA . ALA A 1 93 ? 0.913 8.991 7.031 1.00 86.31 93 ALA A CA 1
ATOM 751 C C . ALA A 1 93 ? -0.156 8.231 7.842 1.00 86.31 93 ALA A C 1
ATOM 753 O O . ALA A 1 93 ? -0.554 7.125 7.474 1.00 86.31 93 ALA A O 1
ATOM 754 N N . ALA A 1 94 ? -0.663 8.827 8.928 1.00 87.69 94 ALA A N 1
ATOM 755 C CA . ALA A 1 94 ? -1.759 8.265 9.714 1.00 87.69 94 ALA A CA 1
ATOM 756 C C . ALA A 1 94 ? -3.095 8.271 8.953 1.00 87.69 94 ALA A C 1
ATOM 758 O O . ALA A 1 94 ? -3.843 7.297 9.048 1.00 87.69 94 ALA A O 1
ATOM 759 N N . ALA A 1 95 ? -3.387 9.325 8.184 1.00 90.19 95 ALA A N 1
ATOM 760 C CA . ALA A 1 95 ? -4.584 9.404 7.350 1.00 90.19 95 ALA A CA 1
ATOM 761 C C . ALA A 1 95 ? -4.585 8.299 6.283 1.00 90.19 95 ALA A C 1
ATOM 763 O O . ALA A 1 95 ? -5.515 7.493 6.240 1.00 90.19 95 ALA A O 1
ATOM 764 N N . LEU A 1 96 ? -3.485 8.165 5.534 1.00 90.56 96 LEU A N 1
ATOM 765 C CA . LEU A 1 96 ? -3.301 7.101 4.542 1.00 90.56 96 LEU A CA 1
ATOM 766 C C . LEU A 1 96 ? -3.406 5.700 5.160 1.00 90.56 96 LEU A C 1
ATOM 768 O O . LEU A 1 96 ? -4.036 4.809 4.591 1.00 90.56 96 LEU A O 1
ATOM 772 N N . ALA A 1 97 ? -2.822 5.494 6.343 1.00 91.31 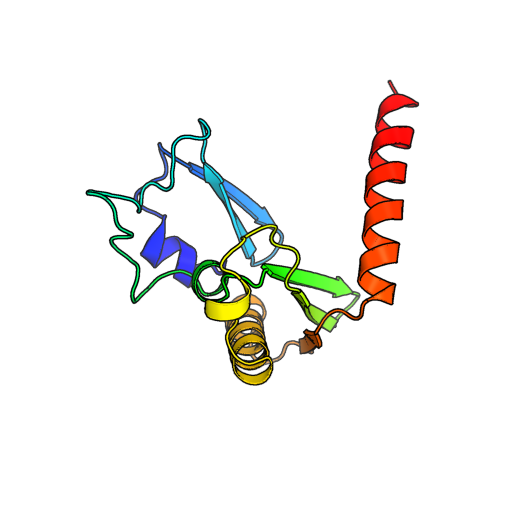97 ALA A N 1
ATOM 773 C CA . ALA A 1 97 ? -2.918 4.224 7.059 1.00 91.31 97 ALA A CA 1
ATOM 774 C C . ALA A 1 97 ? -4.352 3.906 7.515 1.00 91.31 97 ALA A C 1
ATOM 776 O O . ALA A 1 97 ? -4.756 2.742 7.500 1.00 91.31 97 ALA A O 1
ATOM 777 N N . ASN A 1 98 ? -5.123 4.920 7.913 1.00 91.69 98 ASN A N 1
ATOM 778 C CA . ASN A 1 98 ? -6.528 4.757 8.275 1.00 91.69 98 ASN A CA 1
ATOM 779 C C . ASN A 1 98 ? -7.390 4.429 7.052 1.00 91.69 98 ASN A C 1
ATOM 781 O O . ASN A 1 98 ? -8.178 3.491 7.115 1.00 91.69 98 ASN A O 1
ATOM 785 N N . GLU A 1 99 ? -7.219 5.148 5.941 1.00 92.19 99 GLU A N 1
ATOM 786 C CA . GLU A 1 99 ? -7.912 4.861 4.678 1.00 92.19 99 GLU A CA 1
ATOM 787 C C . GLU A 1 99 ? -7.629 3.439 4.194 1.00 92.19 99 GLU A C 1
ATOM 789 O O . GLU A 1 99 ? -8.553 2.688 3.891 1.00 92.19 99 GLU A O 1
ATOM 794 N N . PHE A 1 100 ? -6.355 3.040 4.211 1.00 92.38 100 PHE A N 1
ATOM 795 C CA . PHE A 1 100 ? -5.943 1.675 3.911 1.00 92.38 100 PHE A CA 1
ATOM 796 C C . PHE A 1 100 ? -6.666 0.652 4.800 1.00 92.38 100 PHE A C 1
ATOM 798 O O . PHE A 1 100 ? -7.206 -0.336 4.307 1.00 92.38 100 PHE A O 1
ATOM 805 N N . ALA A 1 101 ? -6.699 0.887 6.116 1.00 91.75 101 ALA A N 1
ATOM 806 C CA . ALA A 1 101 ? -7.337 -0.020 7.064 1.00 91.75 101 ALA A CA 1
ATOM 807 C C . ALA A 1 101 ? -8.850 -0.137 6.827 1.00 91.75 101 ALA A C 1
ATOM 809 O O . ALA A 1 101 ? -9.405 -1.229 6.923 1.00 91.75 101 ALA A O 1
ATOM 810 N N . ARG A 1 102 ? -9.515 0.981 6.521 1.00 93.25 102 ARG A N 1
ATOM 811 C CA . ARG A 1 102 ? -10.955 1.022 6.243 1.00 93.25 102 ARG A CA 1
ATOM 812 C C . ARG A 1 102 ? -11.297 0.271 4.964 1.00 93.25 102 ARG A C 1
ATOM 814 O O . ARG A 1 102 ? -12.210 -0.543 4.984 1.00 93.25 102 ARG A O 1
ATOM 821 N N . GLU A 1 103 ? -10.524 0.462 3.899 1.00 92.88 103 GLU A N 1
ATOM 822 C CA . GLU A 1 103 ? -10.737 -0.258 2.640 1.00 92.88 103 GLU A CA 1
ATOM 823 C C . GLU A 1 103 ? -10.461 -1.763 2.780 1.00 92.88 103 GLU A C 1
ATOM 825 O O . GLU A 1 103 ? -11.200 -2.580 2.238 1.00 92.88 103 GLU A O 1
ATOM 830 N N . ALA A 1 104 ? -9.431 -2.146 3.541 1.00 91.25 104 ALA A N 1
ATOM 831 C CA . ALA A 1 104 ? -9.079 -3.550 3.741 1.00 91.25 104 ALA A CA 1
ATOM 832 C C . ALA A 1 104 ? -10.044 -4.305 4.671 1.00 91.25 104 ALA A C 1
ATOM 834 O O . ALA A 1 104 ? -10.374 -5.459 4.413 1.00 91.25 104 ALA A O 1
ATOM 835 N N . PHE A 1 105 ? -10.457 -3.694 5.784 1.00 91.00 105 PHE A N 1
ATOM 836 C CA . PHE A 1 105 ? -11.171 -4.387 6.867 1.00 91.00 105 PHE A CA 1
ATOM 837 C C . PHE A 1 105 ? -12.632 -3.942 7.028 1.00 91.00 105 PHE A C 1
ATOM 839 O O . PHE A 1 105 ? -13.362 -4.522 7.833 1.00 91.00 105 PHE A O 1
ATOM 846 N N . GLY A 1 106 ? -13.066 -2.941 6.263 1.00 90.88 106 GLY A N 1
ATOM 847 C CA . GLY A 1 106 ? -14.416 -2.391 6.278 1.00 90.88 106 GLY A CA 1
ATOM 848 C C . GLY A 1 106 ? -14.644 -1.292 7.322 1.00 90.88 106 GLY A C 1
ATOM 849 O O . GLY A 1 106 ? -13.952 -1.175 8.340 1.00 90.88 106 GLY A O 1
ATOM 850 N N . ASP A 1 107 ? -15.690 -0.496 7.100 1.00 89.88 107 ASP A N 1
ATOM 851 C CA . ASP A 1 107 ? -16.020 0.671 7.933 1.00 89.88 107 ASP A CA 1
ATOM 852 C C . ASP A 1 107 ? -16.472 0.320 9.355 1.00 89.88 107 ASP A C 1
ATOM 854 O O . ASP A 1 107 ? -16.360 1.136 10.267 1.00 89.88 107 ASP A O 1
ATOM 858 N N . GLN A 1 108 ? -16.929 -0.911 9.579 1.00 85.94 108 GLN A N 1
ATOM 859 C CA . GLN A 1 108 ? -17.372 -1.380 10.896 1.00 85.94 108 GLN A CA 1
ATOM 860 C C . GLN A 1 108 ? -16.222 -1.943 11.751 1.00 85.94 108 GLN A C 1
ATOM 862 O O . GLN A 1 108 ? -16.401 -2.205 12.942 1.00 85.94 108 GLN A O 1
ATOM 867 N N . ALA A 1 109 ? -15.024 -2.121 11.181 1.00 88.81 109 ALA A N 1
ATOM 868 C CA . ALA A 1 109 ? -13.879 -2.627 11.926 1.00 88.81 109 ALA A CA 1
ATOM 869 C C . ALA A 1 109 ? -13.423 -1.633 13.008 1.00 88.81 109 ALA A C 1
ATOM 871 O O . ALA A 1 109 ? -13.370 -0.414 12.807 1.00 88.81 109 ALA A O 1
ATOM 872 N N . ARG A 1 110 ? -13.024 -2.156 14.175 1.00 91.19 110 ARG A N 1
ATOM 873 C CA . ARG A 1 110 ? -12.412 -1.343 15.236 1.00 91.19 110 ARG A CA 1
ATOM 874 C C . ARG A 1 110 ? -10.944 -1.112 14.889 1.00 91.19 110 ARG A C 1
ATOM 876 O O . ARG A 1 110 ? -10.084 -1.922 15.230 1.00 91.19 110 ARG A O 1
ATOM 883 N N . ILE A 1 111 ? -10.667 -0.014 14.195 1.00 91.88 111 ILE A N 1
ATOM 884 C CA . ILE A 1 111 ? -9.323 0.339 13.726 1.00 91.88 111 ILE A CA 1
ATOM 885 C C . ILE A 1 111 ? -8.617 1.248 14.738 1.00 91.88 111 ILE A C 1
ATOM 887 O O . ILE A 1 111 ? -9.191 2.209 15.249 1.00 91.88 111 ILE A O 1
ATOM 891 N N . ARG A 1 112 ? -7.348 0.946 15.022 1.00 90.56 112 ARG A N 1
ATOM 892 C CA . ARG A 1 112 ? -6.430 1.808 15.774 1.00 90.56 112 ARG A CA 1
ATOM 893 C C . ARG A 1 112 ? -5.201 2.096 14.928 1.00 90.56 112 ARG A C 1
ATOM 895 O O . ARG A 1 112 ? -4.396 1.192 14.699 1.00 90.56 112 ARG A O 1
ATOM 902 N N . VAL A 1 113 ? -5.050 3.352 14.523 1.00 88.94 113 VAL A N 1
ATOM 903 C CA . VAL A 1 113 ? -3.868 3.836 13.807 1.00 88.94 113 VAL A CA 1
ATOM 904 C C . VAL A 1 113 ? -2.926 4.535 14.775 1.00 88.94 113 VAL A C 1
ATOM 906 O O . VAL A 1 113 ? -3.368 5.293 15.636 1.00 88.94 113 VAL A O 1
ATOM 909 N N . GLY A 1 114 ? -1.627 4.277 14.657 1.00 84.25 114 GLY A N 1
ATOM 910 C CA . GLY A 1 114 ? -0.634 4.990 15.453 1.00 84.25 114 GLY A CA 1
ATOM 911 C C . GLY A 1 114 ? 0.780 4.906 14.897 1.00 84.25 114 GLY A C 1
ATOM 912 O O . GLY A 1 114 ? 1.129 3.997 14.145 1.00 84.25 114 GLY A O 1
ATOM 913 N N . SER A 1 115 ? 1.611 5.854 15.310 1.00 78.56 115 SER A N 1
ATOM 914 C CA . SER A 1 115 ? 3.047 5.856 15.041 1.00 78.56 115 SER A CA 1
ATOM 915 C C . SER A 1 115 ? 3.747 4.873 15.981 1.00 78.56 115 SER A C 1
ATOM 917 O O . SER A 1 115 ? 3.473 4.849 17.184 1.00 78.56 115 SER A O 1
ATOM 919 N N . GLU A 1 116 ? 4.665 4.058 15.470 1.00 68.00 116 GLU A N 1
ATOM 920 C CA . GLU A 1 116 ? 5.415 3.139 16.330 1.00 68.00 116 GLU A CA 1
ATOM 921 C C . GLU A 1 116 ? 6.421 3.903 17.213 1.00 68.00 116 GLU A C 1
ATOM 923 O O . GLU A 1 116 ? 7.254 4.672 16.720 1.00 68.00 116 GLU A O 1
ATOM 928 N N . THR A 1 117 ? 6.365 3.692 18.532 1.00 63.56 117 THR A N 1
ATOM 929 C CA . THR A 1 117 ? 7.294 4.338 19.474 1.00 63.56 117 THR A CA 1
ATOM 930 C C . THR A 1 117 ? 8.666 3.649 19.466 1.00 63.56 117 THR A C 1
ATOM 932 O O . THR A 1 117 ? 8.778 2.453 19.187 1.00 63.56 117 THR A O 1
ATOM 935 N N . LYS A 1 118 ? 9.742 4.380 19.811 1.00 56.25 118 LYS A N 1
ATOM 936 C CA . LYS A 1 118 ? 11.130 3.853 19.843 1.00 56.25 118 LYS A CA 1
ATOM 937 C C . LYS A 1 118 ? 11.274 2.548 20.651 1.00 56.25 118 LYS A C 1
ATOM 939 O O . LYS A 1 118 ? 12.048 1.677 20.270 1.00 56.25 118 LYS A O 1
ATOM 944 N N . TRP A 1 119 ? 10.498 2.383 21.722 1.00 53.56 119 TRP A N 1
ATOM 945 C CA . TRP A 1 119 ? 10.501 1.184 22.572 1.00 53.56 119 TRP A CA 1
ATOM 946 C C . TRP A 1 119 ? 9.838 -0.034 21.921 1.00 53.56 119 TRP A C 1
ATOM 948 O O . TRP A 1 119 ? 10.317 -1.158 22.059 1.00 53.56 119 TRP A O 1
ATOM 958 N N . GLN A 1 120 ? 8.767 0.181 21.156 1.00 60.03 120 GLN A N 1
ATOM 959 C CA . GLN A 1 120 ? 8.105 -0.883 20.397 1.00 60.03 120 GLN A CA 1
ATOM 960 C C . GLN A 1 120 ? 8.993 -1.383 19.250 1.00 60.03 120 GLN A C 1
ATOM 962 O O . GLN A 1 120 ? 9.011 -2.578 18.956 1.00 60.03 120 GLN A O 1
ATOM 967 N N . ARG A 1 121 ? 9.809 -0.482 18.692 1.00 57.75 121 ARG A N 1
ATOM 968 C CA . ARG A 1 121 ? 10.828 -0.771 17.679 1.00 57.75 121 ARG A CA 1
ATOM 969 C C . ARG A 1 121 ? 11.905 -1.745 18.182 1.00 57.75 121 ARG A C 1
ATOM 971 O O . ARG A 1 121 ? 12.244 -2.702 17.491 1.00 57.75 121 ARG A O 1
ATOM 978 N N . LEU A 1 122 ? 12.387 -1.556 19.414 1.00 53.81 122 LEU A N 1
ATOM 979 C CA . LEU A 1 122 ? 13.369 -2.446 20.058 1.00 53.81 122 LEU A CA 1
ATOM 980 C C . LEU A 1 122 ? 12.803 -3.851 20.331 1.00 53.81 122 LEU A C 1
ATOM 982 O O . LEU A 1 122 ? 13.482 -4.846 20.087 1.00 53.81 122 LEU A O 1
ATOM 986 N N . GLY A 1 123 ? 11.537 -3.952 20.750 1.00 54.62 123 GLY A N 1
ATOM 987 C CA . GLY A 1 123 ? 10.869 -5.243 20.969 1.00 54.62 123 GLY A CA 1
ATOM 988 C C . GLY A 1 123 ? 10.651 -6.080 19.698 1.00 54.62 123 GLY A C 1
ATOM 989 O O . GLY A 1 123 ? 10.389 -7.280 19.785 1.00 54.62 123 GLY A O 1
ATOM 990 N N . ARG A 1 124 ? 10.762 -5.478 18.505 1.00 55.12 124 ARG A N 1
ATOM 991 C CA . ARG A 1 124 ? 10.688 -6.190 17.220 1.00 55.12 124 ARG A CA 1
ATOM 992 C C . ARG A 1 124 ? 11.996 -6.914 16.895 1.00 55.12 124 ARG A C 1
ATOM 994 O O . ARG A 1 124 ? 11.951 -8.050 16.435 1.00 55.12 124 ARG A O 1
ATOM 1001 N N . VAL A 1 125 ? 13.142 -6.296 17.192 1.00 51.41 125 VAL A N 1
ATOM 1002 C CA . VAL A 1 125 ? 14.475 -6.875 16.939 1.00 51.41 125 VAL A CA 1
ATOM 1003 C C . VAL A 1 125 ? 14.680 -8.165 17.741 1.00 51.41 125 VAL A C 1
ATOM 1005 O O . VAL A 1 125 ? 15.212 -9.140 17.213 1.00 51.41 125 VAL A O 1
ATOM 1008 N N . SER A 1 126 ? 14.190 -8.216 18.984 1.00 41.88 126 SER A N 1
ATOM 1009 C CA . SER A 1 126 ? 14.313 -9.408 19.830 1.00 41.88 126 SER A CA 1
ATOM 1010 C C . SER A 1 126 ? 13.475 -10.591 19.330 1.00 41.88 126 SER A C 1
ATOM 1012 O O . SER A 1 126 ? 13.940 -11.726 19.382 1.00 41.88 126 SER A O 1
ATOM 1014 N N . ARG A 1 127 ? 12.277 -10.360 18.770 1.00 38.78 127 ARG A N 1
ATOM 1015 C CA . ARG A 1 127 ? 11.428 -11.445 18.238 1.00 38.78 127 ARG A CA 1
ATOM 1016 C C . ARG A 1 127 ? 11.969 -12.062 16.947 1.00 38.78 127 ARG A C 1
ATOM 1018 O O . ARG A 1 127 ? 11.894 -13.278 16.806 1.00 38.78 127 ARG A O 1
ATOM 1025 N N . THR A 1 128 ? 12.558 -11.269 16.050 1.00 44.25 128 THR A N 1
ATOM 1026 C CA . THR A 1 128 ? 13.178 -11.787 14.813 1.00 44.25 128 THR A CA 1
ATOM 1027 C C . THR A 1 128 ? 14.429 -12.628 15.102 1.00 44.25 128 THR A C 1
ATOM 1029 O O . THR A 1 128 ? 14.732 -13.569 14.369 1.00 44.25 128 THR A O 1
ATOM 1032 N N . LEU A 1 129 ? 15.157 -12.321 16.183 1.00 37.97 129 LEU A N 1
ATOM 1033 C CA . LEU A 1 129 ? 16.272 -13.146 16.659 1.00 37.97 129 LEU A CA 1
ATOM 1034 C C . LEU A 1 129 ? 15.777 -14.467 17.260 1.00 37.97 129 LEU A C 1
ATOM 1036 O O . LEU A 1 129 ? 16.300 -15.524 16.919 1.00 37.97 129 LEU A O 1
ATOM 1040 N N . VAL A 1 130 ? 14.724 -14.431 18.081 1.00 40.44 130 VAL A N 1
ATOM 1041 C CA . VAL A 1 130 ? 14.157 -15.637 18.706 1.00 40.44 130 VAL A CA 1
ATOM 1042 C C . VAL A 1 130 ? 13.547 -16.589 17.668 1.00 40.44 130 VAL A C 1
ATOM 1044 O O . VAL A 1 130 ? 13.768 -17.792 17.764 1.00 40.44 130 VAL A O 1
ATOM 1047 N N . SER A 1 131 ? 12.868 -16.089 16.627 1.00 36.44 131 SER A N 1
ATOM 1048 C CA . SER A 1 131 ? 12.329 -16.950 15.559 1.00 36.44 131 SER A CA 1
ATOM 1049 C C . SER A 1 131 ? 13.417 -17.594 14.690 1.00 36.44 131 SER A C 1
ATOM 1051 O O . SER A 1 131 ? 13.218 -18.695 14.185 1.00 36.44 131 SER A O 1
ATOM 1053 N N . ARG A 1 132 ? 14.586 -16.950 14.538 1.00 39.31 132 ARG A N 1
ATOM 1054 C CA . ARG A 1 132 ? 15.747 -17.543 13.849 1.00 39.31 132 ARG A CA 1
ATOM 1055 C C . ARG A 1 132 ? 16.467 -18.581 14.707 1.00 39.31 132 ARG A C 1
ATOM 1057 O O . ARG A 1 132 ? 16.865 -19.616 14.186 1.00 39.31 132 ARG A O 1
ATOM 1064 N N . VAL A 1 133 ? 16.592 -18.349 16.013 1.00 41.91 133 VAL A N 1
ATOM 1065 C CA . VAL A 1 133 ? 17.237 -19.307 16.927 1.00 41.91 133 VAL A CA 1
ATOM 1066 C C . VAL A 1 133 ? 16.367 -20.555 17.126 1.00 41.91 133 VAL A C 1
ATOM 1068 O O . VAL A 1 133 ? 16.879 -21.666 17.023 1.00 41.91 133 VAL A O 1
ATOM 1071 N N . LEU A 1 134 ? 15.047 -20.410 17.295 1.00 34.88 134 LEU A N 1
ATOM 1072 C CA . LEU A 1 134 ? 14.143 -21.565 17.407 1.00 34.88 134 LEU A CA 1
ATOM 1073 C C . LEU A 1 134 ? 13.965 -22.341 16.093 1.00 34.88 134 LEU A C 1
ATOM 1075 O O . LEU A 1 134 ? 13.852 -23.560 16.137 1.00 34.88 134 LEU A O 1
ATOM 1079 N N . GLY A 1 135 ? 13.995 -21.679 14.931 1.00 36.75 135 GLY A N 1
ATOM 1080 C CA . GLY A 1 135 ? 13.955 -22.371 13.635 1.00 36.75 135 GLY A CA 1
ATOM 1081 C C . GLY A 1 135 ? 15.218 -23.184 13.319 1.00 36.75 135 GLY A C 1
ATOM 1082 O O . GLY A 1 135 ? 15.171 -24.080 12.482 1.00 36.75 135 GLY A O 1
ATOM 1083 N N . THR A 1 136 ? 16.333 -22.896 13.998 1.00 44.16 136 THR A N 1
ATOM 1084 C CA . THR A 1 136 ? 17.608 -23.616 13.826 1.00 44.16 136 THR A CA 1
ATOM 1085 C C . THR A 1 136 ? 17.767 -24.760 14.837 1.00 44.16 136 THR A C 1
ATOM 1087 O O . THR A 1 136 ? 18.500 -25.701 14.572 1.00 44.16 136 THR A O 1
ATOM 1090 N N . LEU A 1 137 ? 17.060 -24.713 15.973 1.00 38.16 137 LEU A N 1
ATOM 1091 C CA . LEU A 1 137 ? 17.089 -25.755 17.014 1.00 38.16 137 LEU A CA 1
ATOM 1092 C C . LEU A 1 137 ? 16.035 -26.863 16.820 1.00 38.16 137 LEU A C 1
ATOM 1094 O O . LEU A 1 137 ? 16.043 -27.840 17.560 1.00 38.16 137 LEU A O 1
ATOM 1098 N N . LEU A 1 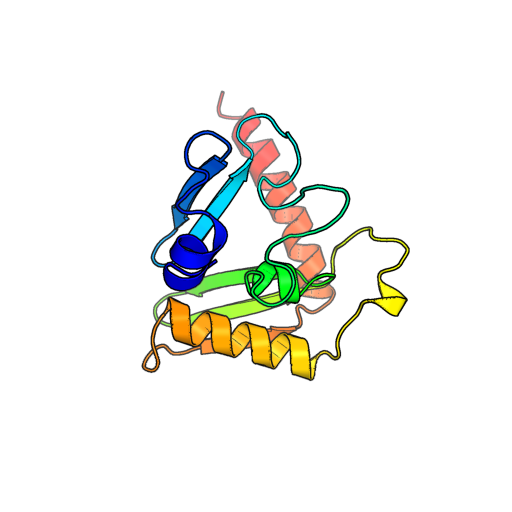138 ? 15.128 -26.709 15.851 1.00 39.78 138 LEU A N 1
ATOM 1099 C CA . LEU A 1 138 ? 14.073 -27.676 15.510 1.00 39.78 138 LEU A CA 1
ATOM 1100 C C . LEU A 1 138 ? 14.298 -28.357 14.141 1.00 39.78 138 LEU A C 1
ATOM 1102 O O . LEU A 1 138 ? 13.344 -28.854 13.543 1.00 39.78 138 LEU A O 1
ATOM 1106 N N . ARG A 1 139 ? 15.538 -28.369 13.640 1.00 39.59 139 ARG A N 1
ATOM 1107 C CA . ARG A 1 139 ? 15.964 -29.167 12.480 1.00 39.59 139 ARG A CA 1
ATOM 1108 C C . ARG A 1 139 ? 16.983 -30.213 12.892 1.00 39.59 139 ARG A C 1
ATOM 1110 O O . ARG A 1 139 ? 17.896 -29.846 13.661 1.00 39.59 139 ARG A O 1
#